Protein AF-A0A0W1AT42-F1 (afdb_monomer_lite)

Sequence (62 aa):
MIPMYGVLIWTYFCPEDSLLWGKRWMYKEEPEVSEGAIRYAKVASLTVIVVLTIIFGVLIFS

pLDDT: mean 91.55, std 4.5, range [70.19, 96.94]

Organism: NCBI:txid1306852

Secondary structure (DSSP, 8-state):
-HHHHHHHHHHHHSHHHHHHTTTGGG-SS-PPPPHHHHHHHHHHHHHHHHHHHHHHHHHHH-

Structure (mmCIF, N/CA/C/O backbone):
data_AF-A0A0W1AT42-F1
#
_entry.id   AF-A0A0W1AT42-F1
#
loop_
_atom_site.group_PDB
_atom_site.id
_atom_site.type_symbol
_atom_site.label_atom_id
_atom_site.label_alt_id
_atom_site.label_comp_id
_atom_site.label_asym_id
_atom_site.label_entity_id
_atom_site.label_seq_id
_atom_site.pdbx_PDB_ins_code
_atom_site.Cartn_x
_atom_site.Cartn_y
_atom_site.Cartn_z
_atom_site.occupancy
_atom_site.B_iso_or_equiv
_atom_site.auth_seq_id
_atom_site.auth_comp_id
_atom_site.auth_asym_id
_atom_site.auth_atom_id
_atom_site.pdbx_PDB_model_num
ATOM 1 N N . MET A 1 1 ? -2.394 -3.774 -13.809 1.00 70.19 1 MET A N 1
ATOM 2 C CA . MET A 1 1 ? -1.216 -3.204 -13.111 1.00 70.19 1 MET A CA 1
ATOM 3 C C . MET A 1 1 ? -1.553 -1.940 -12.339 1.00 70.19 1 MET A C 1
ATOM 5 O O . MET A 1 1 ? -1.478 -1.966 -11.120 1.00 70.19 1 MET A O 1
ATOM 9 N N . ILE A 1 2 ? -2.001 -0.883 -13.021 1.00 82.19 2 ILE A N 1
ATOM 10 C CA . ILE A 1 2 ? -2.397 0.402 -12.417 1.00 82.19 2 ILE A CA 1
ATOM 11 C C . ILE A 1 2 ? -3.345 0.259 -11.202 1.00 82.19 2 ILE A C 1
ATOM 13 O O . ILE A 1 2 ? -3.027 0.832 -10.162 1.00 82.19 2 ILE A O 1
ATOM 17 N N . PRO A 1 3 ? -4.432 -0.548 -11.240 1.00 88.75 3 PRO A N 1
ATOM 18 C CA . PRO A 1 3 ? -5.319 -0.677 -10.078 1.00 88.7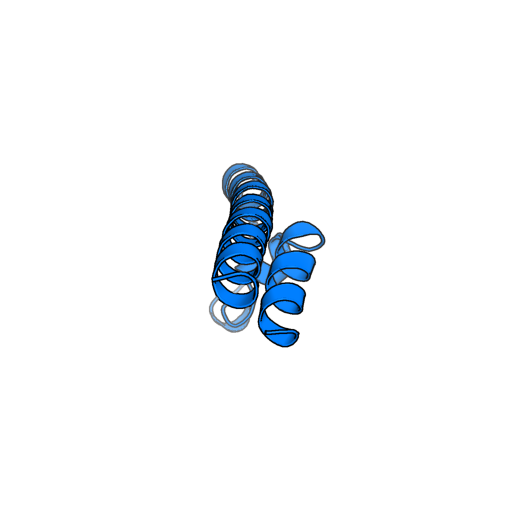5 3 PRO A CA 1
ATOM 19 C C . PRO A 1 3 ? -4.648 -1.343 -8.868 1.00 88.75 3 PRO A C 1
ATOM 21 O O . PRO A 1 3 ? -4.924 -0.968 -7.737 1.00 88.75 3 PRO A O 1
ATOM 24 N N . MET A 1 4 ? -3.720 -2.281 -9.088 1.00 88.94 4 MET A N 1
ATOM 25 C CA . MET A 1 4 ? -3.002 -2.960 -8.005 1.00 88.94 4 MET A CA 1
ATOM 26 C C . MET A 1 4 ? -2.051 -2.003 -7.278 1.00 88.94 4 MET A C 1
ATOM 28 O O . MET A 1 4 ? -2.058 -1.954 -6.053 1.00 88.94 4 MET A O 1
ATOM 32 N N . TYR A 1 5 ? -1.287 -1.193 -8.017 1.00 90.88 5 TYR A N 1
ATOM 33 C CA . TYR A 1 5 ? -0.469 -0.139 -7.410 1.00 90.88 5 TYR A CA 1
ATOM 34 C C . TYR A 1 5 ? -1.333 0.900 -6.690 1.00 90.88 5 TYR A C 1
ATOM 36 O O . TYR A 1 5 ? -0.968 1.325 -5.601 1.00 90.88 5 TYR A O 1
ATOM 44 N N . GLY A 1 6 ? -2.501 1.249 -7.240 1.00 93.12 6 GLY A N 1
ATOM 45 C CA . GLY A 1 6 ? -3.465 2.125 -6.573 1.00 93.12 6 GLY A CA 1
ATOM 46 C C . GLY A 1 6 ? -3.897 1.592 -5.204 1.00 93.12 6 GLY A C 1
ATOM 47 O O . GLY A 1 6 ? -3.827 2.324 -4.221 1.00 93.12 6 GLY A O 1
ATOM 48 N N . VAL A 1 7 ? -4.254 0.306 -5.113 1.00 93.44 7 VAL A N 1
ATOM 49 C CA . VAL A 1 7 ? -4.611 -0.336 -3.835 1.00 93.44 7 VAL A CA 1
ATOM 50 C C . VAL A 1 7 ? -3.426 -0.369 -2.868 1.00 93.44 7 VAL A C 1
ATOM 52 O O . VAL A 1 7 ? -3.602 -0.072 -1.690 1.00 93.44 7 VAL A O 1
ATOM 55 N N . LEU A 1 8 ? -2.215 -0.680 -3.337 1.00 93.38 8 LEU A N 1
ATOM 56 C CA . LEU A 1 8 ? -1.019 -0.722 -2.482 1.00 93.38 8 LEU A CA 1
ATOM 57 C C . LEU A 1 8 ? -0.644 0.662 -1.937 1.00 93.38 8 LEU A C 1
ATOM 59 O O . LEU A 1 8 ? -0.324 0.800 -0.757 1.00 93.38 8 LEU A O 1
ATOM 63 N N . ILE A 1 9 ? -0.728 1.691 -2.780 1.00 93.94 9 ILE A N 1
ATOM 64 C CA . ILE A 1 9 ? -0.502 3.085 -2.388 1.00 93.94 9 ILE A CA 1
ATOM 65 C C . ILE A 1 9 ? -1.580 3.520 -1.392 1.00 93.94 9 ILE A C 1
ATOM 67 O O . ILE A 1 9 ? -1.258 4.072 -0.342 1.00 93.94 9 ILE A O 1
ATOM 71 N N . TRP A 1 10 ? -2.848 3.217 -1.670 1.00 95.69 10 TRP A N 1
ATOM 72 C CA . TRP A 1 10 ? -3.942 3.513 -0.748 1.00 95.69 10 TRP A CA 1
ATOM 73 C C . TRP A 1 10 ? -3.759 2.810 0.603 1.00 95.69 10 TRP A C 1
ATOM 75 O O . TRP A 1 10 ? -3.894 3.450 1.638 1.00 95.69 10 TRP A O 1
ATOM 85 N N . THR A 1 11 ? -3.321 1.549 0.602 1.00 94.31 11 THR A N 1
ATOM 86 C CA . THR A 1 11 ? -2.989 0.780 1.818 1.00 94.31 11 THR A CA 1
ATOM 87 C C . THR A 1 11 ? -1.860 1.426 2.627 1.00 94.31 11 THR A C 1
ATOM 89 O O . THR A 1 11 ? -1.838 1.342 3.850 1.00 94.31 11 THR A O 1
ATOM 92 N N . TYR A 1 12 ? -0.911 2.098 1.972 1.00 93.81 12 TYR A N 1
ATOM 93 C CA . TYR A 1 12 ? 0.170 2.804 2.661 1.00 93.81 12 TYR A CA 1
ATOM 94 C C . TYR A 1 12 ? -0.302 4.098 3.348 1.00 93.81 12 TYR A C 1
ATOM 96 O O . TYR A 1 12 ? 0.080 4.372 4.490 1.00 93.81 12 TYR A O 1
ATOM 104 N N . PHE A 1 13 ? -1.125 4.897 2.660 1.00 94.31 13 PHE A N 1
ATOM 105 C CA . PHE A 1 13 ? -1.598 6.195 3.160 1.00 94.31 13 PHE A CA 1
ATOM 106 C C . PHE A 1 13 ? -2.795 6.078 4.113 1.00 94.31 13 PHE A C 1
ATOM 108 O O . PHE A 1 13 ? -2.818 6.759 5.136 1.00 94.31 13 PHE A O 1
ATOM 115 N N . CYS A 1 14 ? -3.741 5.189 3.812 1.00 93.62 14 CYS A N 1
ATOM 116 C CA . CYS A 1 14 ? -4.965 4.936 4.577 1.00 93.62 14 CYS A CA 1
ATOM 117 C C . CYS A 1 14 ? -5.052 3.446 4.975 1.00 93.62 14 CYS A C 1
ATOM 119 O O . CYS A 1 14 ? -5.944 2.726 4.517 1.00 93.62 14 CYS A O 1
ATOM 121 N N . PRO A 1 15 ? -4.120 2.949 5.810 1.00 91.62 15 PRO A N 1
ATOM 122 C CA . PRO A 1 15 ? -4.046 1.534 6.175 1.00 91.62 15 PRO A CA 1
ATOM 123 C C . PRO A 1 15 ? -5.299 1.045 6.902 1.00 91.62 15 PRO A C 1
ATOM 125 O O . PRO A 1 15 ? -5.757 -0.055 6.617 1.00 91.62 15 PRO A O 1
ATOM 128 N N . GLU A 1 16 ? -5.883 1.854 7.787 1.00 90.81 16 GLU A N 1
ATOM 129 C CA . GLU A 1 16 ? -7.087 1.497 8.551 1.00 90.81 16 GLU A CA 1
ATOM 130 C C . GLU A 1 16 ? -8.278 1.227 7.629 1.00 90.81 16 GLU A C 1
ATOM 132 O O . GLU A 1 16 ? -8.838 0.130 7.639 1.00 90.81 16 GLU A O 1
ATOM 137 N N . ASP A 1 17 ? -8.592 2.183 6.751 1.00 90.38 17 ASP A N 1
ATOM 138 C CA . ASP A 1 17 ? -9.658 2.030 5.762 1.00 90.38 17 ASP A CA 1
ATOM 139 C C . ASP A 1 17 ? -9.402 0.847 4.828 1.00 90.38 17 ASP A C 1
ATOM 141 O O . ASP A 1 17 ? -10.326 0.095 4.517 1.00 90.38 17 ASP A O 1
ATOM 145 N N . SER A 1 18 ? -8.148 0.648 4.408 1.00 92.19 18 SER A N 1
ATOM 146 C CA . SER A 1 18 ? -7.785 -0.451 3.509 1.00 92.19 18 SER A CA 1
ATOM 147 C C . SER A 1 18 ? -7.912 -1.832 4.167 1.00 92.19 18 SER A C 1
ATOM 149 O O . SER A 1 18 ? -8.368 -2.775 3.524 1.00 92.19 18 SER A O 1
ATOM 151 N N . LEU A 1 19 ? -7.566 -1.959 5.453 1.00 91.44 19 LEU A N 1
ATOM 152 C CA . LEU A 1 19 ? -7.649 -3.213 6.211 1.00 91.44 19 LEU A CA 1
ATOM 153 C C . LEU A 1 19 ? -9.098 -3.594 6.515 1.00 91.44 19 LEU A C 1
ATOM 155 O O . LEU A 1 19 ? -9.444 -4.776 6.558 1.00 91.44 19 LEU A O 1
ATOM 159 N N . LEU A 1 20 ? -9.951 -2.591 6.709 1.00 92.62 20 LEU A N 1
ATOM 160 C CA . LEU A 1 20 ? -11.378 -2.767 6.963 1.00 92.62 20 LEU A CA 1
ATOM 161 C C . LEU A 1 20 ? -12.211 -2.799 5.676 1.00 92.62 20 LEU A C 1
ATOM 163 O O . LEU A 1 20 ? -13.427 -3.037 5.726 1.00 92.62 20 LEU A O 1
ATOM 167 N N . TRP A 1 21 ? -11.583 -2.588 4.519 1.00 91.12 21 TRP A N 1
ATOM 168 C CA . TRP A 1 21 ? -12.262 -2.537 3.235 1.00 91.12 21 TRP A CA 1
ATOM 169 C C . TRP A 1 21 ? -12.977 -3.861 2.941 1.00 91.12 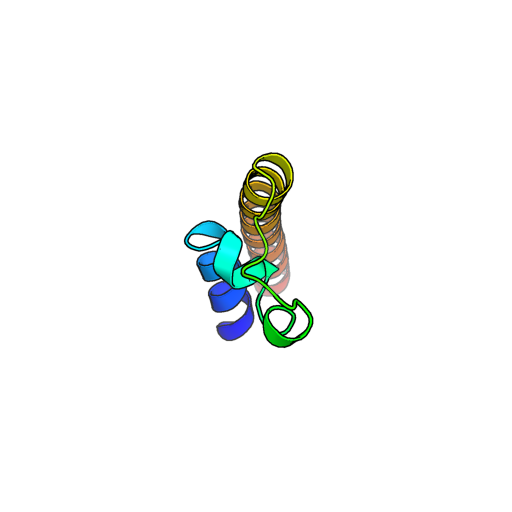21 TRP A C 1
ATOM 171 O O . TRP A 1 21 ? -12.394 -4.942 2.977 1.00 91.12 21 TRP A O 1
ATO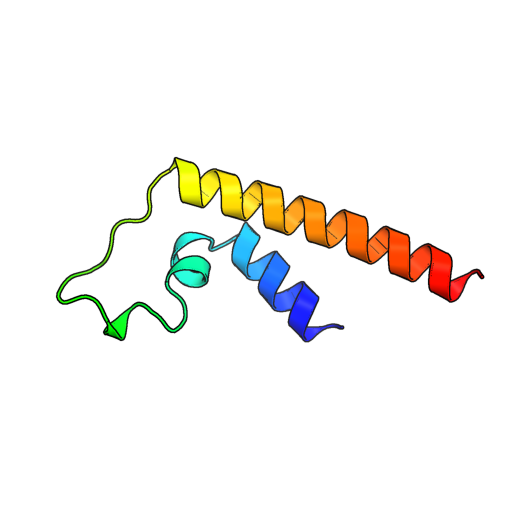M 181 N N . GLY A 1 22 ? -14.293 -3.792 2.719 1.00 87.56 22 GLY A N 1
ATOM 182 C CA . GLY A 1 22 ? -15.138 -4.972 2.502 1.00 87.56 22 GLY A CA 1
ATOM 183 C C . GLY A 1 22 ? -15.429 -5.815 3.752 1.00 87.56 22 GLY A C 1
ATOM 184 O O . GLY A 1 22 ? -16.169 -6.791 3.651 1.00 87.56 22 GLY A O 1
ATOM 185 N N . LYS A 1 23 ? -14.900 -5.446 4.925 1.00 87.88 23 LYS A N 1
ATOM 186 C CA . LYS A 1 23 ? -15.107 -6.150 6.206 1.00 87.88 23 LYS A CA 1
ATOM 187 C C . LYS A 1 23 ? -15.827 -5.288 7.244 1.00 87.88 23 LYS A C 1
ATOM 189 O O . LYS A 1 23 ? -16.399 -5.840 8.176 1.00 87.88 23 LYS A O 1
ATOM 194 N N . ARG A 1 24 ? -15.864 -3.961 7.065 1.00 87.94 24 ARG A N 1
ATOM 195 C CA . ARG A 1 24 ? -16.467 -2.995 8.005 1.00 87.94 24 ARG A CA 1
ATOM 196 C C . ARG A 1 24 ? -17.931 -3.301 8.360 1.00 87.94 24 ARG A C 1
ATOM 198 O O . ARG A 1 24 ? -18.317 -3.129 9.504 1.00 87.94 24 ARG A O 1
ATOM 205 N N . TRP A 1 25 ? -18.715 -3.838 7.422 1.00 87.94 25 TRP A N 1
ATOM 206 C CA . TRP A 1 25 ? -20.125 -4.218 7.629 1.00 87.94 25 TRP A CA 1
ATOM 207 C C . TRP A 1 25 ? -20.332 -5.451 8.527 1.00 87.94 25 TRP A C 1
ATOM 209 O O . TRP A 1 25 ? -21.450 -5.716 8.957 1.00 87.94 25 TRP A O 1
ATOM 219 N N . MET A 1 26 ? -19.277 -6.228 8.788 1.00 92.38 26 MET A N 1
ATOM 220 C CA . MET A 1 26 ? -19.337 -7.442 9.611 1.00 92.38 26 MET A CA 1
ATOM 221 C C . MET A 1 26 ? -19.320 -7.128 11.116 1.00 92.38 26 MET A C 1
ATOM 223 O O . MET A 1 26 ? -19.648 -7.989 11.933 1.00 92.38 26 MET A O 1
ATOM 227 N N . TYR A 1 27 ? -18.922 -5.912 11.489 1.00 89.62 27 TYR A N 1
ATOM 228 C CA . TYR A 1 27 ? -18.767 -5.487 12.875 1.00 89.62 27 TYR A CA 1
ATOM 229 C C . TYR A 1 27 ? -19.982 -4.664 13.314 1.00 89.62 27 TYR A C 1
ATOM 231 O O . TYR A 1 27 ? -20.533 -3.887 12.540 1.00 89.62 27 TYR A O 1
ATOM 239 N N . LYS A 1 28 ? -20.421 -4.859 14.564 1.00 88.00 28 LYS A N 1
ATOM 240 C CA . LYS A 1 28 ? -21.554 -4.119 15.151 1.00 88.00 28 LYS A CA 1
ATOM 241 C C . LYS A 1 28 ? -21.197 -2.672 15.509 1.00 88.00 28 LYS A C 1
ATOM 243 O O . LYS A 1 28 ? -22.087 -1.835 15.583 1.00 88.00 28 LYS A O 1
ATOM 248 N N . GLU A 1 29 ? -19.914 -2.412 15.729 1.00 88.06 29 GLU A N 1
ATOM 249 C CA . GLU A 1 29 ? -19.330 -1.124 16.102 1.00 88.06 29 GLU A CA 1
ATOM 250 C C . GLU A 1 29 ? -18.111 -0.849 15.215 1.00 88.06 29 GLU A C 1
ATOM 252 O O . GLU A 1 29 ? -17.673 -1.734 14.473 1.00 88.06 29 GLU A O 1
ATOM 257 N N . GLU A 1 30 ? -17.579 0.373 15.267 1.00 84.62 30 GLU A N 1
ATOM 258 C CA . GLU A 1 30 ? -16.405 0.759 14.487 1.00 84.62 30 GLU A CA 1
ATOM 259 C C . GLU A 1 30 ? -15.163 -0.018 14.962 1.00 84.62 30 GLU A C 1
ATOM 261 O O . GLU A 1 30 ? -14.746 0.138 16.109 1.00 84.62 30 GLU A O 1
ATOM 266 N N . PRO A 1 31 ? -14.591 -0.906 14.124 1.00 86.19 31 PRO A N 1
ATOM 267 C CA . PRO A 1 31 ? -13.503 -1.769 14.557 1.00 86.19 31 PRO A CA 1
ATOM 268 C C . PRO A 1 31 ? -12.189 -0.986 14.636 1.00 86.19 31 PRO A C 1
ATOM 270 O O . PRO A 1 31 ? -11.691 -0.488 13.628 1.00 86.19 31 PRO A O 1
ATOM 273 N N . GLU A 1 32 ? -11.594 -0.936 15.825 1.00 87.88 32 GLU A N 1
ATOM 274 C CA . GLU A 1 32 ? -10.261 -0.366 16.023 1.00 87.88 32 GLU A CA 1
ATOM 275 C C . GLU A 1 32 ? -9.183 -1.297 15.458 1.00 87.88 32 GLU A C 1
ATOM 277 O O . GLU A 1 32 ? -9.115 -2.493 15.765 1.00 87.88 32 GLU A O 1
ATOM 282 N N . VAL A 1 33 ? -8.313 -0.742 14.616 1.00 90.75 33 VAL A N 1
ATOM 283 C CA . VAL A 1 33 ? -7.184 -1.473 14.043 1.00 90.75 33 VAL A CA 1
ATOM 284 C C . VAL A 1 33 ? -5.977 -1.312 14.959 1.00 90.75 33 VAL A C 1
ATOM 286 O O . VAL A 1 33 ? -5.614 -0.205 15.341 1.00 90.75 33 VAL A O 1
ATOM 289 N N . SER A 1 34 ? -5.310 -2.419 15.291 1.00 92.19 34 SER A N 1
ATOM 290 C CA . SER A 1 34 ? -4.113 -2.355 16.129 1.00 92.19 34 SER A CA 1
ATOM 291 C C . SER A 1 34 ? -2.965 -1.619 15.429 1.00 92.19 34 SER A C 1
ATOM 293 O O . SER A 1 34 ? -2.729 -1.792 14.229 1.00 92.19 34 SER A O 1
ATOM 295 N N . GLU A 1 35 ? -2.171 -0.867 16.194 1.00 92.25 35 GLU A N 1
ATOM 296 C CA . GLU A 1 35 ? -0.980 -0.177 15.672 1.00 92.25 35 GLU A CA 1
ATOM 297 C C . GLU A 1 35 ? -0.007 -1.136 14.970 1.00 92.25 35 GLU A C 1
ATOM 299 O O . GLU A 1 35 ? 0.615 -0.794 13.961 1.00 92.25 35 GLU A O 1
ATOM 304 N N . GLY A 1 36 ? 0.098 -2.370 15.475 1.00 94.25 36 GLY A N 1
ATOM 305 C CA . GLY A 1 36 ? 0.899 -3.426 14.861 1.00 94.25 36 GLY A CA 1
ATOM 306 C C . GLY A 1 36 ? 0.400 -3.799 13.464 1.00 94.25 36 GLY A C 1
ATOM 307 O O . GLY A 1 36 ? 1.208 -3.904 12.540 1.00 94.25 36 GLY A O 1
ATOM 308 N N . ALA A 1 37 ? -0.917 -3.940 13.286 1.00 92.06 37 ALA A N 1
ATOM 309 C CA . ALA A 1 37 ? -1.517 -4.218 11.984 1.00 92.06 37 ALA A CA 1
ATOM 310 C C . ALA A 1 37 ? -1.346 -3.037 11.017 1.00 92.06 37 ALA A C 1
ATOM 312 O O . ALA A 1 37 ? -0.993 -3.250 9.857 1.00 92.06 37 ALA A O 1
ATOM 313 N N . ILE A 1 38 ? -1.492 -1.799 11.500 1.00 94.69 38 ILE A N 1
ATOM 314 C CA . ILE A 1 38 ? -1.238 -0.579 10.717 1.00 94.69 38 ILE A CA 1
ATOM 315 C C . ILE A 1 38 ? 0.215 -0.539 10.233 1.00 94.69 38 ILE A C 1
ATOM 317 O O . ILE A 1 38 ? 0.484 -0.334 9.045 1.00 94.69 38 ILE A O 1
ATOM 321 N N . ARG A 1 39 ? 1.173 -0.756 11.140 1.00 95.06 39 ARG A N 1
ATOM 322 C CA . ARG A 1 39 ? 2.603 -0.745 10.811 1.00 95.06 39 ARG A CA 1
ATOM 323 C C . ARG A 1 39 ? 2.956 -1.862 9.835 1.00 95.06 39 ARG A C 1
ATOM 325 O O . ARG A 1 39 ? 3.696 -1.618 8.883 1.00 95.06 39 ARG A O 1
ATOM 332 N N . TYR A 1 40 ? 2.413 -3.057 10.048 1.00 95.12 40 TYR A N 1
ATOM 333 C CA . TYR A 1 40 ? 2.591 -4.179 9.136 1.00 95.12 40 TYR A CA 1
ATOM 334 C C . TYR A 1 40 ? 2.040 -3.860 7.744 1.00 95.12 40 TYR A C 1
ATOM 336 O O . TYR A 1 40 ? 2.764 -4.039 6.770 1.00 95.12 40 TYR A O 1
ATOM 344 N N . ALA A 1 41 ? 0.821 -3.324 7.639 1.00 95.06 41 ALA A N 1
ATOM 345 C CA . ALA A 1 41 ? 0.203 -2.980 6.359 1.00 95.06 41 ALA A CA 1
ATOM 346 C C . ALA A 1 41 ? 1.038 -1.966 5.565 1.00 95.06 41 ALA A C 1
ATOM 348 O O . ALA A 1 41 ? 1.266 -2.169 4.373 1.00 95.06 41 ALA A O 1
ATOM 349 N N . LYS A 1 42 ? 1.570 -0.929 6.229 1.00 94.88 42 LYS A N 1
ATOM 350 C CA . LYS A 1 42 ? 2.462 0.057 5.596 1.00 94.88 42 LYS A CA 1
ATOM 3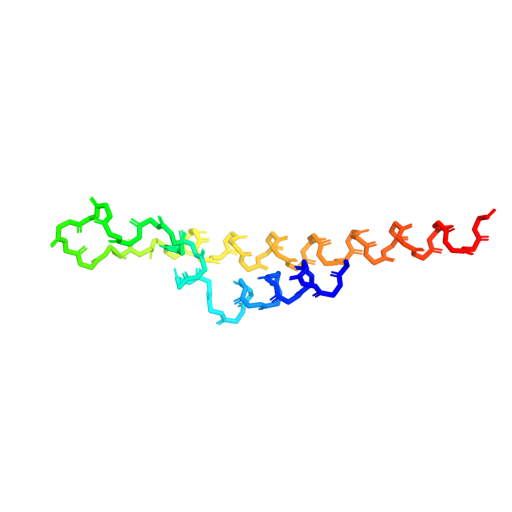51 C C . LYS A 1 42 ? 3.768 -0.562 5.099 1.00 94.88 42 LYS A C 1
ATOM 353 O O . LYS A 1 42 ? 4.199 -0.288 3.982 1.00 94.88 42 LYS A O 1
ATOM 358 N N . VAL A 1 43 ? 4.422 -1.381 5.925 1.00 96.44 43 VAL A N 1
ATOM 359 C CA . VAL A 1 43 ? 5.692 -2.019 5.542 1.00 96.44 43 VAL A CA 1
ATOM 360 C C . VAL A 1 43 ? 5.457 -3.021 4.415 1.00 96.44 43 VAL A C 1
ATOM 362 O O . VAL A 1 43 ? 6.156 -2.975 3.408 1.00 96.44 43 VAL A O 1
ATOM 365 N N . ALA A 1 44 ? 4.439 -3.871 4.543 1.00 95.38 44 ALA A N 1
ATOM 366 C CA . ALA A 1 44 ? 4.092 -4.872 3.546 1.00 95.38 44 ALA A CA 1
ATOM 367 C C . ALA A 1 44 ? 3.721 -4.233 2.202 1.00 95.38 44 ALA A C 1
ATOM 369 O O . ALA A 1 44 ? 4.222 -4.679 1.171 1.00 95.38 44 ALA A O 1
ATOM 370 N N . SER A 1 45 ? 2.904 -3.172 2.190 1.00 95.06 45 SER A N 1
ATOM 371 C CA . SER A 1 45 ? 2.522 -2.509 0.940 1.00 95.06 45 SER A CA 1
ATOM 372 C C . SER A 1 45 ? 3.733 -1.901 0.229 1.00 95.06 45 SER A C 1
ATOM 374 O O . SER A 1 45 ? 3.890 -2.095 -0.977 1.00 95.06 45 SER A O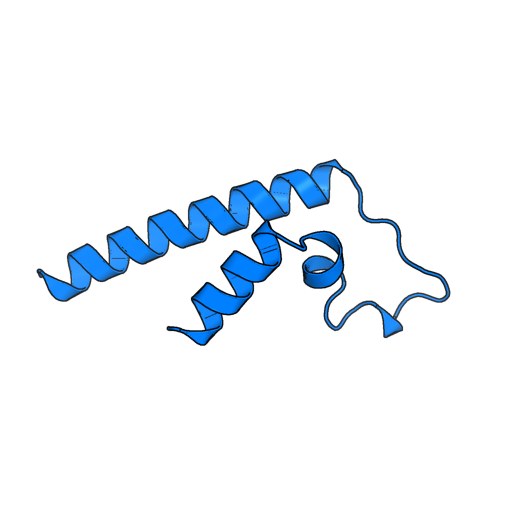 1
ATOM 376 N N . LEU A 1 46 ? 4.645 -1.263 0.969 1.00 95.81 46 LEU A N 1
ATOM 377 C CA . LEU A 1 46 ? 5.893 -0.736 0.420 1.00 95.81 46 LEU A CA 1
ATOM 378 C C . LEU A 1 46 ? 6.795 -1.854 -0.122 1.00 95.81 46 LEU A C 1
ATOM 380 O O . LEU A 1 46 ? 7.300 -1.749 -1.240 1.00 95.81 46 LEU A O 1
ATOM 384 N N . THR A 1 47 ? 6.971 -2.941 0.634 1.00 96.94 47 THR A N 1
ATOM 385 C CA . THR A 1 47 ? 7.758 -4.101 0.192 1.00 96.94 47 THR A CA 1
ATOM 386 C C . THR A 1 47 ? 7.196 -4.682 -1.103 1.00 96.94 47 THR A C 1
ATOM 388 O O . THR A 1 47 ? 7.953 -4.919 -2.043 1.00 96.94 47 THR A O 1
ATOM 391 N N . VAL A 1 48 ? 5.876 -4.854 -1.192 1.00 95.50 48 VAL A N 1
ATOM 392 C CA . VAL A 1 48 ? 5.217 -5.383 -2.392 1.00 95.50 48 VAL A CA 1
ATOM 393 C C . VAL A 1 48 ? 5.391 -4.436 -3.582 1.00 95.50 48 VAL A C 1
ATOM 395 O O . VAL A 1 48 ? 5.704 -4.906 -4.674 1.00 95.50 48 VAL A O 1
ATOM 398 N N . ILE A 1 49 ? 5.273 -3.116 -3.389 1.00 95.25 49 ILE A N 1
ATOM 399 C CA . ILE A 1 49 ? 5.536 -2.117 -4.442 1.00 95.25 49 ILE A CA 1
ATOM 400 C C . ILE A 1 49 ? 6.962 -2.262 -4.988 1.00 95.25 49 ILE A C 1
ATOM 402 O O . ILE A 1 49 ? 7.146 -2.306 -6.206 1.00 95.25 49 ILE A O 1
ATOM 406 N N . VAL A 1 50 ? 7.968 -2.357 -4.114 1.00 96.06 50 VAL A N 1
ATOM 407 C CA . VAL A 1 50 ? 9.378 -2.482 -4.520 1.00 96.06 50 VAL A CA 1
ATOM 408 C C . VAL A 1 50 ? 9.612 -3.788 -5.278 1.00 96.06 50 VAL A C 1
ATOM 410 O O . VAL A 1 50 ? 10.144 -3.763 -6.387 1.00 96.06 50 VAL A O 1
ATOM 413 N N . VAL A 1 51 ? 9.165 -4.917 -4.722 1.00 96.00 51 VAL A N 1
ATOM 414 C CA . VAL A 1 51 ? 9.339 -6.245 -5.331 1.00 96.00 51 VAL A CA 1
ATOM 415 C C . VAL A 1 51 ? 8.662 -6.318 -6.697 1.00 96.00 51 VAL A C 1
ATOM 417 O O . VAL A 1 51 ? 9.295 -6.739 -7.663 1.00 96.00 51 VAL A O 1
ATOM 420 N N . LEU A 1 52 ? 7.412 -5.858 -6.810 1.00 93.88 52 LEU A N 1
ATOM 421 C CA . LEU A 1 52 ? 6.704 -5.823 -8.091 1.00 93.88 52 LEU A CA 1
ATOM 422 C C . LEU A 1 52 ? 7.460 -4.979 -9.113 1.00 93.88 52 LEU A C 1
ATOM 424 O O . LEU A 1 52 ? 7.644 -5.414 -10.244 1.00 93.88 52 LEU A O 1
ATOM 428 N N . THR A 1 53 ? 7.944 -3.805 -8.712 1.00 92.62 53 THR A N 1
ATOM 429 C CA . THR A 1 53 ? 8.664 -2.903 -9.620 1.00 92.62 53 THR A CA 1
ATOM 430 C C . THR A 1 53 ? 9.951 -3.542 -10.146 1.00 92.62 53 THR A C 1
ATOM 432 O O . THR A 1 53 ? 10.228 -3.442 -11.340 1.00 92.62 53 THR A O 1
ATOM 435 N N . ILE A 1 54 ? 10.697 -4.259 -9.298 1.00 94.94 54 ILE A N 1
ATOM 436 C CA . ILE A 1 54 ? 11.891 -5.009 -9.714 1.00 94.94 54 ILE A CA 1
ATOM 437 C C . ILE A 1 54 ? 11.514 -6.131 -10.686 1.00 94.94 54 ILE A C 1
ATOM 439 O O . ILE A 1 54 ? 12.124 -6.238 -11.747 1.00 94.94 54 ILE A O 1
ATOM 443 N N . ILE A 1 55 ? 10.498 -6.936 -10.356 1.00 94.19 55 ILE A N 1
ATOM 444 C CA . ILE A 1 55 ? 10.037 -8.040 -11.211 1.00 94.19 55 ILE A CA 1
ATOM 445 C C . ILE A 1 55 ? 9.646 -7.516 -12.596 1.00 94.19 55 ILE A C 1
ATOM 447 O O . ILE A 1 55 ? 10.073 -8.081 -13.598 1.00 94.19 55 ILE A O 1
ATOM 451 N N . PHE A 1 56 ? 8.886 -6.420 -12.674 1.00 89.81 56 PHE A N 1
ATOM 452 C CA . PHE A 1 56 ? 8.511 -5.837 -13.964 1.00 89.81 56 PHE A CA 1
ATOM 453 C C . PHE A 1 56 ? 9.691 -5.242 -14.713 1.00 89.81 56 PHE A C 1
ATOM 455 O O . PHE A 1 56 ? 9.758 -5.412 -15.925 1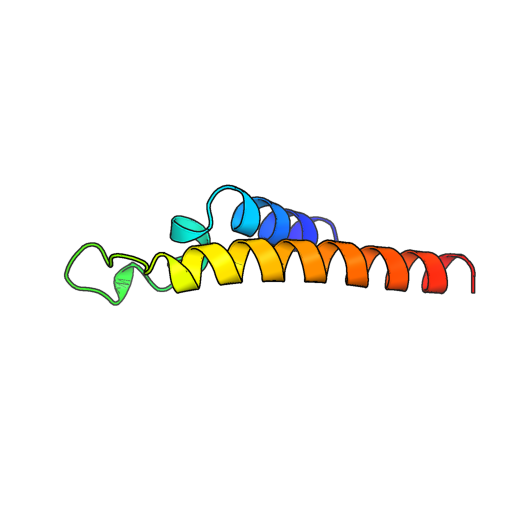.00 89.81 56 PHE A O 1
ATOM 462 N N . GLY A 1 57 ? 10.627 -4.592 -14.020 1.00 92.75 57 GLY A N 1
ATOM 463 C CA . GLY A 1 57 ? 11.870 -4.141 -14.640 1.00 92.75 57 GLY A CA 1
ATOM 464 C C . GLY A 1 57 ? 12.594 -5.307 -15.311 1.00 92.75 57 GLY A C 1
ATOM 465 O O . GLY A 1 57 ? 12.861 -5.258 -16.506 1.00 92.75 57 GLY A O 1
ATOM 466 N N . VAL A 1 58 ? 12.818 -6.398 -14.579 1.00 95.00 58 VAL A N 1
ATOM 467 C CA . VAL A 1 58 ? 13.470 -7.595 -15.128 1.00 95.00 58 VAL A CA 1
ATOM 468 C C . VAL A 1 58 ? 12.677 -8.187 -16.293 1.00 95.00 58 VAL A C 1
ATOM 470 O O . VAL A 1 58 ? 13.272 -8.478 -17.318 1.00 95.00 58 VAL A O 1
ATOM 473 N N . LEU A 1 59 ? 11.352 -8.320 -16.184 1.00 92.38 59 LEU A N 1
ATOM 474 C CA . LEU A 1 59 ? 10.517 -8.875 -17.259 1.00 92.38 59 LEU A CA 1
ATOM 475 C C . LEU A 1 59 ? 10.503 -8.025 -18.536 1.00 92.38 59 LEU A C 1
ATOM 477 O O . LEU A 1 59 ? 10.310 -8.575 -19.612 1.00 92.38 59 LEU A O 1
ATOM 481 N N . ILE A 1 60 ? 10.653 -6.703 -18.428 1.00 91.56 60 ILE A N 1
ATOM 482 C CA . ILE A 1 60 ? 10.665 -5.797 -19.587 1.00 91.56 60 ILE A CA 1
ATOM 483 C C . ILE A 1 60 ? 12.035 -5.794 -20.284 1.00 91.56 60 ILE A C 1
ATOM 485 O O . ILE A 1 60 ? 12.092 -5.603 -21.496 1.00 91.56 60 ILE A O 1
ATOM 489 N N . PHE A 1 61 ? 13.127 -5.964 -19.529 1.00 86.25 61 PHE A N 1
ATOM 490 C CA . PHE A 1 61 ? 14.502 -5.956 -20.052 1.00 86.25 61 PHE A CA 1
ATOM 491 C C . PHE A 1 61 ? 15.079 -7.356 -20.338 1.00 86.25 61 PHE A C 1
ATOM 493 O O . PHE A 1 61 ? 16.191 -7.451 -20.859 1.00 86.25 61 PHE A O 1
ATOM 500 N N . SER A 1 62 ? 14.351 -8.413 -19.976 1.00 79.12 62 SER A N 1
ATOM 501 C CA . SER A 1 62 ? 14.613 -9.816 -20.326 1.00 79.12 62 SER A CA 1
ATOM 502 C C . SER A 1 62 ? 14.140 -10.139 -21.736 1.00 79.12 62 SER A C 1
ATOM 504 O O . SER A 1 62 ? 14.722 -11.096 -22.293 1.00 79.12 62 SER A O 1
#

Radius of gyration: 14.4 Å; chains: 1; bounding box: 36×16×36 Å

Foldseek 3Di:
DVVLLVLLVCCQVPVLCSVCPVPCVVDPDGDDDDPVSSVCSNVVSVVCVVVVVVVVVVVVVD